Protein AF-W1YCL2-F1 (afdb_monomer)

Nearest PDB structures (foldseek):
  6amh-assembly2_D  TM=1.002E+00  e=2.364E-08  Pyrococcus furiosus DSM 3638
  5t6m-assembly2_D  TM=9.490E-01  e=9.859E-09  Pyrococcus furiosus
  7rnp-assembly2_C  TM=9.465E-01  e=1.055E-08  Pyrococcus furiosus DSM 3638
  6ami-assembly1_B  TM=1.000E+00  e=3.786E-08  Pyrococcus furiosus DSM 3638
  6am7-assembly2_D  TM=9.573E-01  e=1.932E-08  Pyrococcus furiosus DSM 3638

Solvent-accessible surface area (backbone atoms only — not comparable to full-atom values): 5030 Å² total; per-residue (Å²): 80,60,92,76,76,42,88,42,79,44,59,36,9,37,62,51,46,66,77,37,44,71,58,52,53,52,40,44,74,56,64,31,46,77,44,68,28,75,53,89,86,17,35,67,70,44,13,53,52,52,47,51,53,52,35,71,76,38,58,91,85,46,84,84,83,70,96,48,69,57,79,59,90,65,44,33,58,55,44,50,62,76,66,63,127

Radius of gyration: 13.5 Å; Cα contacts (8 Å, |Δi|>4): 91; chains: 1; bounding box: 32×29×33 Å

pLDDT: mean 91.52, std 5.69, range [70.38, 97.69]

Secondary structure (DSSP, 8-state):
-GGGT---EEEEEHHHHHHTHHHHHHHHHTTPEEEEE-STTSSHHHHHHHHHHHHHHSTTT------SS-SSTTHHHHHHHHT--

Structure (mmCIF, N/CA/C/O backbone):
data_AF-W1YCL2-F1
#
_entry.id   AF-W1YCL2-F1
#
loop_
_atom_site.group_PDB
_atom_site.id
_atom_site.type_symbol
_atom_site.label_atom_id
_atom_site.label_alt_id
_atom_site.label_comp_id
_atom_site.label_asym_id
_atom_site.label_entity_id
_atom_site.label_seq_id
_atom_site.pdbx_PDB_ins_code
_atom_site.Cartn_x
_atom_site.Cartn_y
_atom_site.Cartn_z
_atom_site.occupancy
_atom_site.B_iso_or_equiv
_atom_site.auth_seq_id
_atom_site.auth_comp_id
_atom_site.auth_asym_id
_atom_site.auth_atom_id
_atom_site.pdbx_PDB_model_num
ATOM 1 N N . ALA A 1 1 ? -0.927 -2.266 -11.202 1.00 85.25 1 ALA A N 1
ATOM 2 C CA . ALA A 1 1 ? -1.228 -3.709 -11.141 1.00 85.25 1 ALA A CA 1
ATOM 3 C C . ALA A 1 1 ? -2.026 -4.179 -12.355 1.00 85.25 1 ALA A C 1
ATOM 5 O O . ALA A 1 1 ? -1.472 -4.944 -13.130 1.00 85.25 1 ALA A O 1
ATOM 6 N N . ALA A 1 2 ? -3.232 -3.645 -12.602 1.00 92.38 2 ALA A N 1
ATOM 7 C CA . ALA A 1 2 ? -4.071 -4.012 -13.756 1.00 92.38 2 ALA A CA 1
ATOM 8 C C . ALA A 1 2 ? -3.332 -4.006 -15.110 1.00 92.38 2 ALA A C 1
ATOM 10 O O . ALA A 1 2 ? -3.395 -4.978 -15.852 1.00 92.38 2 ALA A O 1
ATOM 11 N N . LEU A 1 3 ? -2.552 -2.954 -15.393 1.00 94.19 3 LEU A N 1
ATOM 12 C CA . LEU A 1 3 ? -1.752 -2.855 -16.623 1.00 94.19 3 LEU A CA 1
ATOM 13 C C . LEU A 1 3 ? -0.735 -4.000 -16.787 1.00 94.19 3 LEU A C 1
ATOM 15 O O . LEU A 1 3 ? -0.450 -4.409 -17.905 1.00 94.19 3 LEU A O 1
ATOM 19 N N . MET A 1 4 ? -0.182 -4.500 -15.682 1.00 93.44 4 MET A N 1
ATOM 20 C CA . MET A 1 4 ? 0.830 -5.562 -15.676 1.00 93.44 4 MET A CA 1
ATOM 21 C C . MET A 1 4 ? 0.225 -6.947 -15.394 1.00 93.44 4 MET A C 1
ATOM 23 O O . MET A 1 4 ? 0.974 -7.901 -15.222 1.00 93.44 4 MET A O 1
ATOM 27 N N . GLY A 1 5 ? -1.108 -7.065 -15.312 1.0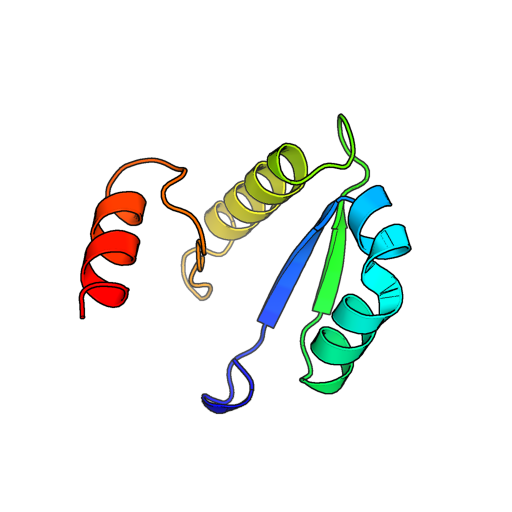0 93.50 5 GLY A N 1
ATOM 28 C CA . GLY A 1 5 ? -1.794 -8.328 -15.012 1.00 93.50 5 GLY A CA 1
ATOM 29 C C . GLY A 1 5 ? -1.496 -8.901 -13.622 1.00 93.50 5 GLY A C 1
ATOM 30 O O . GLY A 1 5 ? -1.584 -10.109 -13.436 1.00 93.50 5 GLY A O 1
ATOM 31 N N . MET A 1 6 ? -1.107 -8.058 -12.661 1.00 94.81 6 MET A N 1
ATOM 32 C CA . MET A 1 6 ? -0.764 -8.481 -11.297 1.00 94.81 6 MET A CA 1
ATOM 33 C C . MET A 1 6 ? -1.958 -8.349 -10.350 1.00 94.81 6 MET A C 1
ATOM 35 O O . MET A 1 6 ? -2.752 -7.412 -10.488 1.00 94.81 6 MET A O 1
ATOM 39 N N . GLU A 1 7 ? -2.030 -9.223 -9.344 1.00 95.19 7 GLU A N 1
ATOM 40 C CA . GLU A 1 7 ? -2.923 -9.030 -8.198 1.00 95.19 7 GLU A CA 1
ATOM 41 C C . GLU A 1 7 ? -2.526 -7.776 -7.403 1.00 95.19 7 GLU A C 1
ATOM 43 O O . GLU A 1 7 ? -1.362 -7.365 -7.382 1.00 95.19 7 GLU A O 1
ATOM 48 N N . CYS A 1 8 ? -3.511 -7.125 -6.781 1.00 96.88 8 CYS A N 1
ATOM 49 C CA . CYS A 1 8 ? -3.299 -5.894 -6.030 1.00 96.88 8 CYS A CA 1
ATOM 50 C C . CYS A 1 8 ? -4.146 -5.882 -4.767 1.00 96.88 8 CYS A C 1
ATOM 52 O O . CYS A 1 8 ? -5.372 -5.958 -4.835 1.00 96.88 8 CYS A O 1
ATOM 54 N N . GLU A 1 9 ? -3.476 -5.735 -3.631 1.00 96.81 9 GLU A N 1
ATOM 55 C CA . GLU A 1 9 ? -4.095 -5.527 -2.328 1.00 96.81 9 GLU A CA 1
ATOM 56 C C . GLU A 1 9 ? -3.659 -4.156 -1.799 1.00 96.81 9 GLU A C 1
ATOM 58 O O . GLU A 1 9 ? -2.474 -3.816 -1.828 1.00 96.81 9 GLU A O 1
ATOM 63 N N . VAL A 1 10 ? -4.622 -3.345 -1.365 1.00 96.38 10 VAL A N 1
ATOM 64 C CA . VAL A 1 10 ? -4.410 -1.979 -0.876 1.00 96.38 10 VAL A CA 1
ATOM 65 C C . VAL A 1 10 ? -4.898 -1.886 0.557 1.00 96.38 10 VAL A C 1
ATOM 67 O O . VAL A 1 10 ? -6.074 -2.105 0.824 1.00 96.38 10 VAL A O 1
ATOM 70 N N . TYR A 1 11 ? -4.015 -1.504 1.472 1.00 95.00 11 TYR A N 1
ATOM 71 C CA . TYR A 1 11 ? -4.365 -1.232 2.863 1.00 95.00 11 TYR A CA 1
ATOM 72 C C . TYR A 1 11 ? -4.607 0.262 3.038 1.00 95.00 11 TYR A C 1
ATOM 74 O O . TYR A 1 11 ? -3.775 1.082 2.648 1.00 95.00 11 TYR A O 1
ATOM 82 N N . MET A 1 12 ? -5.744 0.619 3.624 1.00 95.12 12 MET A N 1
ATOM 83 C CA . MET A 1 12 ? -6.153 2.011 3.801 1.00 95.12 12 MET A CA 1
ATOM 84 C C . MET A 1 12 ? -6.863 2.165 5.142 1.00 95.12 12 MET A C 1
ATOM 86 O O . MET A 1 12 ? -7.604 1.276 5.547 1.00 95.12 12 MET A O 1
ATOM 90 N N . GLY A 1 13 ? -6.618 3.262 5.862 1.00 94.94 13 GLY A N 1
ATOM 91 C CA . GLY A 1 13 ? -7.291 3.521 7.135 1.00 94.94 13 GLY A CA 1
ATOM 92 C C . GLY A 1 13 ? -8.809 3.563 6.952 1.00 94.94 13 GLY A C 1
ATOM 93 O O . GLY A 1 13 ? -9.286 4.117 5.963 1.00 94.94 13 GLY A O 1
ATOM 94 N N . ALA A 1 14 ? -9.576 2.971 7.869 1.00 94.38 14 ALA A N 1
ATOM 95 C CA . ALA A 1 14 ? -11.032 2.881 7.726 1.00 94.38 14 ALA A CA 1
ATOM 96 C C . ALA A 1 14 ? -11.702 4.262 7.571 1.00 94.38 14 ALA A C 1
ATOM 98 O O . ALA A 1 14 ? -12.576 4.430 6.723 1.00 94.38 14 ALA A O 1
ATOM 99 N N . GLU A 1 15 ? -11.232 5.269 8.312 1.00 91.94 15 GLU A N 1
ATOM 100 C CA . GLU A 1 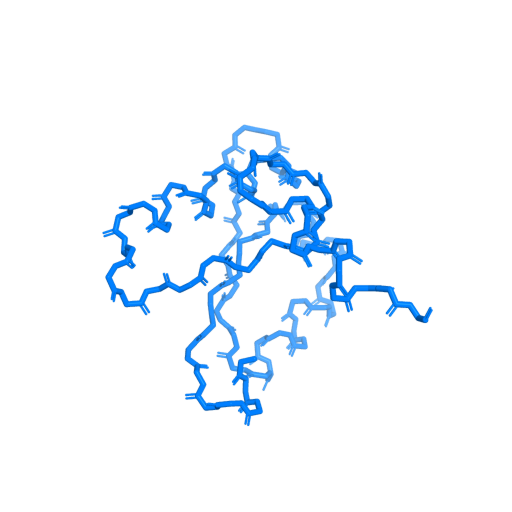15 ? -11.729 6.646 8.200 1.00 91.94 15 GLU A CA 1
ATOM 101 C C . GLU A 1 15 ? -11.399 7.263 6.828 1.00 91.94 15 GLU A C 1
ATOM 103 O O . GLU A 1 15 ? -12.215 7.975 6.236 1.00 91.94 15 GLU A O 1
ATOM 108 N N . ASP A 1 16 ? -10.221 6.953 6.278 1.00 92.75 16 ASP A N 1
ATOM 109 C CA . ASP A 1 16 ? -9.824 7.401 4.944 1.00 92.75 16 ASP A CA 1
ATOM 110 C C . ASP A 1 16 ? -10.654 6.705 3.853 1.00 92.75 16 ASP A C 1
ATOM 112 O O . ASP A 1 16 ? -11.045 7.361 2.886 1.00 92.75 16 ASP A O 1
ATOM 116 N N . CYS A 1 17 ? -10.979 5.414 4.008 1.00 94.56 17 CYS A N 1
ATOM 117 C CA . CYS A 1 17 ? -11.865 4.688 3.091 1.00 94.56 17 CYS A CA 1
ATOM 118 C C . CYS A 1 17 ? -13.242 5.354 2.990 1.00 94.56 17 CYS A C 1
ATOM 120 O O . CYS A 1 17 ? -13.754 5.542 1.886 1.00 94.56 17 CYS A O 1
ATOM 122 N N . GLU A 1 18 ? -13.823 5.751 4.126 1.00 93.69 18 GLU A N 1
ATOM 123 C CA . GLU A 1 18 ? -15.111 6.452 4.162 1.00 93.69 18 GLU A CA 1
ATOM 124 C C . GLU A 1 18 ? -15.018 7.832 3.498 1.00 93.69 18 GLU A C 1
ATOM 126 O O . GLU A 1 18 ? -15.838 8.180 2.644 1.00 93.69 18 GLU A O 1
ATOM 131 N N . ARG A 1 19 ? -13.980 8.609 3.829 1.00 95.38 19 ARG A N 1
ATOM 132 C CA . ARG A 1 19 ? -13.759 9.955 3.268 1.00 95.38 19 ARG A CA 1
ATOM 133 C C . ARG A 1 19 ? -13.455 9.942 1.772 1.00 95.38 19 ARG A C 1
ATOM 135 O O . ARG A 1 19 ? -13.750 10.914 1.080 1.00 95.38 19 ARG A O 1
ATOM 142 N N . GLN A 1 20 ? -12.846 8.869 1.272 1.00 95.69 20 GLN A N 1
ATOM 143 C CA . GLN A 1 20 ? -12.359 8.735 -0.102 1.00 95.69 20 GLN A CA 1
ATOM 144 C C . GLN A 1 20 ? -13.066 7.600 -0.858 1.00 95.69 20 GLN A C 1
ATOM 146 O O . GLN A 1 20 ? -12.460 6.955 -1.716 1.00 95.69 20 GLN A O 1
ATOM 151 N N . ALA A 1 21 ? -14.363 7.392 -0.605 1.00 95.69 21 ALA A N 1
ATOM 152 C CA . ALA A 1 21 ? -15.152 6.307 -1.197 1.00 95.69 21 ALA A CA 1
ATOM 153 C C . ALA A 1 21 ? -15.059 6.228 -2.736 1.00 95.69 21 ALA A C 1
ATOM 155 O O . ALA A 1 21 ? -14.995 5.139 -3.302 1.00 95.69 21 ALA A O 1
ATOM 156 N N . LEU A 1 22 ? -14.975 7.367 -3.438 1.00 97.50 22 LEU A N 1
ATOM 157 C CA . LEU A 1 22 ? -14.801 7.377 -4.898 1.00 97.50 22 LEU A CA 1
ATOM 158 C C . LEU A 1 22 ? -13.452 6.782 -5.334 1.00 97.50 22 LEU A C 1
ATOM 160 O O . LEU A 1 22 ? -13.368 6.136 -6.378 1.00 97.50 22 LEU A O 1
ATOM 164 N N . ASN A 1 23 ? -12.391 7.003 -4.559 1.00 96.81 23 ASN A N 1
ATOM 165 C CA . ASN A 1 23 ? -11.084 6.424 -4.852 1.00 96.81 23 ASN A CA 1
ATOM 166 C C . ASN A 1 23 ? -11.059 4.932 -4.514 1.00 96.81 23 ASN A C 1
ATOM 168 O O . ASN A 1 23 ? -10.508 4.170 -5.302 1.00 96.81 23 ASN A O 1
ATOM 172 N N . VAL A 1 24 ? -11.717 4.509 -3.429 1.00 97.12 24 VAL A N 1
ATOM 173 C CA . VAL A 1 24 ? -11.940 3.082 -3.130 1.00 97.12 24 VAL A CA 1
ATOM 174 C C . VAL A 1 24 ? -12.644 2.398 -4.299 1.00 97.12 24 VAL A C 1
ATOM 176 O O . VAL A 1 24 ? -12.109 1.446 -4.862 1.00 97.12 24 VAL A O 1
ATOM 179 N N . TYR A 1 25 ? -13.751 2.971 -4.772 1.00 97.50 25 TYR A N 1
ATOM 180 C CA . TYR A 1 25 ? -14.486 2.446 -5.919 1.00 97.50 25 TYR A CA 1
ATOM 181 C C . TYR A 1 25 ? -13.628 2.351 -7.192 1.00 97.50 25 TYR A C 1
ATOM 183 O O . TYR A 1 25 ? -13.688 1.364 -7.919 1.00 97.50 25 TYR A O 1
ATOM 191 N N . ARG A 1 26 ? -12.781 3.352 -7.474 1.00 97.69 26 ARG A N 1
ATOM 192 C CA . ARG A 1 26 ? -11.841 3.301 -8.612 1.00 97.69 26 ARG A CA 1
ATOM 193 C C . ARG A 1 26 ? -10.822 2.172 -8.475 1.00 97.69 26 ARG A C 1
ATOM 195 O O . ARG A 1 26 ? -10.502 1.536 -9.475 1.00 97.69 26 ARG A O 1
ATOM 202 N N . MET A 1 27 ? -10.301 1.945 -7.271 1.00 97.69 27 MET A N 1
ATOM 203 C CA . MET A 1 27 ? -9.355 0.860 -7.002 1.00 97.69 27 MET A CA 1
ATOM 204 C C . MET A 1 27 ? -10.012 -0.504 -7.236 1.00 97.69 27 MET A C 1
ATOM 206 O O . MET A 1 27 ? -9.447 -1.334 -7.947 1.00 97.69 27 MET A O 1
ATOM 210 N N . GLU A 1 28 ? -11.233 -0.695 -6.740 1.00 96.31 28 GLU A N 1
ATOM 211 C CA . GLU A 1 28 ? -12.014 -1.920 -6.947 1.00 96.31 28 GLU A CA 1
ATOM 212 C C . GLU A 1 28 ? -12.376 -2.142 -8.421 1.00 96.31 28 GLU A C 1
ATOM 214 O O . GLU A 1 28 ? -12.258 -3.256 -8.925 1.00 96.31 28 GLU A O 1
ATOM 219 N N . LEU A 1 29 ? -12.736 -1.080 -9.152 1.00 96.81 29 LEU A N 1
ATOM 220 C CA . LEU A 1 29 ? -13.014 -1.145 -10.593 1.00 96.81 29 LEU A CA 1
ATOM 221 C C . LEU A 1 29 ? -11.776 -1.584 -11.391 1.00 96.81 29 LEU A C 1
ATOM 223 O O . LEU A 1 29 ? -11.894 -2.310 -12.376 1.00 96.81 29 LEU A O 1
ATOM 227 N N . LEU A 1 30 ? -10.581 -1.197 -10.940 1.00 97.00 30 LEU A N 1
ATOM 228 C CA . LEU A 1 30 ? -9.303 -1.658 -11.491 1.00 97.00 30 LEU A CA 1
ATOM 229 C C . LEU A 1 30 ? -8.902 -3.067 -11.011 1.00 97.00 30 LEU A C 1
ATOM 231 O O . LEU A 1 30 ? -7.828 -3.545 -11.378 1.00 97.00 30 LEU A O 1
ATOM 235 N N . GLY A 1 31 ? -9.741 -3.734 -10.214 1.00 95.62 31 GLY A N 1
ATOM 236 C CA . GLY A 1 31 ? -9.533 -5.097 -9.725 1.00 95.62 31 GLY A CA 1
ATOM 237 C C . GLY A 1 31 ? -8.671 -5.205 -8.466 1.00 95.62 31 GLY A C 1
ATOM 238 O O . GLY A 1 31 ? -8.252 -6.308 -8.121 1.00 95.62 31 GLY A O 1
ATOM 239 N N . ALA A 1 32 ? -8.379 -4.095 -7.781 1.00 97.50 32 ALA A N 1
ATOM 240 C CA . ALA A 1 32 ? -7.665 -4.134 -6.509 1.00 97.50 32 ALA A CA 1
ATOM 241 C C . ALA A 1 32 ? -8.608 -4.487 -5.348 1.00 97.50 32 ALA A C 1
ATOM 243 O O . ALA A 1 32 ? -9.749 -4.029 -5.301 1.00 97.50 32 ALA A O 1
ATOM 244 N N . LYS A 1 33 ? -8.115 -5.261 -4.378 1.00 97.12 33 LYS A N 1
ATOM 245 C CA . LYS A 1 33 ? -8.807 -5.524 -3.109 1.00 97.12 33 LYS A CA 1
ATOM 246 C C . LYS A 1 33 ? -8.419 -4.448 -2.101 1.00 97.12 33 LYS A C 1
ATOM 248 O O . LYS A 1 33 ? -7.234 -4.278 -1.820 1.00 97.12 33 LYS A O 1
ATOM 253 N N . VAL A 1 34 ? -9.395 -3.719 -1.566 1.00 97.06 34 VAL A N 1
ATOM 254 C CA . VAL A 1 34 ? -9.152 -2.679 -0.557 1.00 97.06 34 VAL A CA 1
ATOM 255 C C . VAL A 1 34 ? -9.448 -3.236 0.835 1.00 97.06 34 VAL A C 1
ATOM 257 O O . VAL A 1 34 ? -10.544 -3.721 1.105 1.00 97.06 34 VAL A O 1
ATOM 260 N N . HIS A 1 35 ? -8.460 -3.165 1.722 1.00 96.38 35 HIS A N 1
ATOM 261 C CA . HIS A 1 35 ? -8.499 -3.666 3.090 1.00 96.38 35 HIS A CA 1
ATOM 262 C C . HIS A 1 35 ? -8.570 -2.479 4.065 1.00 96.38 35 HIS A C 1
ATOM 264 O O . HIS A 1 35 ? -7.549 -1.821 4.300 1.00 96.38 35 HIS A O 1
ATOM 270 N N . PRO A 1 36 ? -9.756 -2.171 4.626 1.00 95.69 36 PRO A N 1
ATOM 271 C CA . PRO A 1 36 ? -9.899 -1.106 5.609 1.00 95.69 36 PRO A CA 1
ATOM 272 C C . PRO A 1 36 ? -9.236 -1.502 6.934 1.00 95.69 36 PRO A C 1
ATOM 274 O O . PRO A 1 36 ? -9.599 -2.499 7.559 1.00 95.69 36 PRO A O 1
ATOM 277 N N . VAL A 1 37 ? -8.270 -0.703 7.376 1.00 95.00 37 VAL A N 1
ATOM 278 C CA . VAL A 1 37 ? -7.538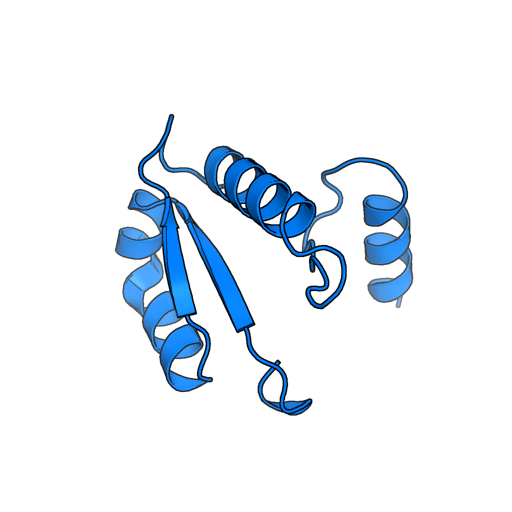 -0.893 8.628 1.00 95.00 37 VAL A CA 1
ATOM 279 C C . VAL A 1 37 ? -8.254 -0.150 9.747 1.00 95.00 37 VAL A C 1
ATOM 281 O O . VAL A 1 37 ? -8.346 1.077 9.737 1.00 95.00 37 VAL A O 1
ATOM 284 N N . THR A 1 38 ? -8.764 -0.920 10.706 1.00 92.12 38 THR A N 1
ATOM 285 C CA . THR A 1 38 ? -9.512 -0.440 11.880 1.00 92.12 38 THR A CA 1
ATOM 286 C C . THR A 1 38 ? -8.672 -0.426 13.159 1.00 92.12 38 THR A C 1
ATOM 288 O O . THR A 1 38 ? -9.162 -0.071 14.230 1.00 92.12 38 THR A O 1
ATOM 291 N N . THR A 1 39 ? -7.408 -0.850 13.078 1.00 85.69 39 THR A N 1
ATOM 292 C CA . THR A 1 39 ? -6.487 -0.868 14.215 1.00 85.69 39 THR A CA 1
ATOM 293 C C . THR A 1 39 ? -5.947 0.533 14.505 1.00 85.69 39 THR A C 1
ATOM 295 O O . THR A 1 39 ? -5.816 1.379 13.619 1.00 85.69 39 THR A O 1
ATOM 298 N N . GLY A 1 40 ? -5.624 0.787 15.776 1.00 84.44 40 GLY A N 1
ATOM 299 C CA . GLY A 1 40 ? -5.001 2.042 16.195 1.00 84.44 40 GLY A CA 1
ATOM 300 C C . GLY A 1 40 ? -5.885 3.264 15.937 1.00 84.44 40 GLY A C 1
ATOM 301 O O . GLY A 1 40 ? -7.030 3.317 16.377 1.00 84.44 40 GLY A O 1
ATOM 302 N N . THR A 1 41 ? -5.324 4.260 15.249 1.00 84.62 41 THR A N 1
ATOM 303 C CA . THR A 1 41 ? -6.017 5.506 14.880 1.00 84.62 41 THR A CA 1
ATOM 304 C C . THR A 1 41 ? -6.811 5.397 13.582 1.00 84.62 41 THR A C 1
ATOM 306 O O . THR A 1 41 ? -7.488 6.352 13.226 1.00 84.62 41 THR A O 1
ATOM 309 N N . SER A 1 42 ? -6.757 4.256 12.884 1.00 86.19 42 SER A N 1
ATOM 310 C CA . S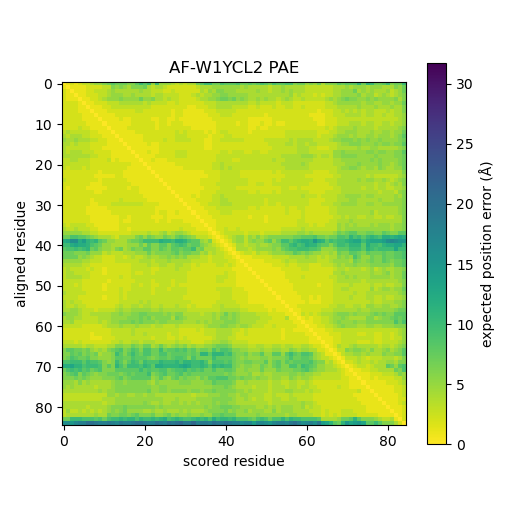ER A 1 42 ? -7.397 4.057 11.575 1.00 86.19 42 SER A CA 1
ATOM 311 C C . SER A 1 42 ? -6.945 5.068 10.510 1.00 86.19 42 SER A C 1
ATOM 313 O O . SER A 1 42 ? -7.731 5.457 9.648 1.00 86.19 42 SER A O 1
ATOM 315 N N . THR A 1 43 ? -5.671 5.480 10.555 1.00 84.25 43 THR A N 1
ATOM 316 C CA . THR A 1 43 ? -5.073 6.445 9.611 1.00 84.25 43 THR A CA 1
ATOM 317 C C . THR A 1 43 ? -3.961 5.815 8.765 1.00 84.25 43 THR A C 1
ATOM 319 O O . THR A 1 43 ? -3.599 4.648 8.936 1.00 84.25 43 THR A O 1
ATOM 322 N N . LEU A 1 44 ? -3.360 6.606 7.865 1.00 85.50 44 LEU A N 1
ATOM 323 C CA . LEU A 1 44 ? -2.248 6.200 6.995 1.00 85.50 44 LEU A CA 1
ATOM 324 C C . LEU A 1 44 ? -1.121 5.438 7.716 1.00 85.50 44 LEU A C 1
ATOM 326 O O . LEU A 1 44 ? -0.587 4.478 7.167 1.00 85.50 44 LEU A O 1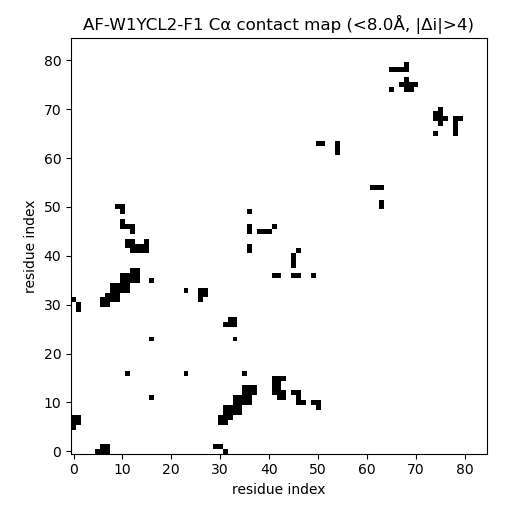
ATOM 330 N N . LYS A 1 45 ? -0.741 5.844 8.934 1.00 85.44 45 LYS A N 1
ATOM 331 C CA . LYS A 1 45 ? 0.348 5.180 9.668 1.00 85.44 45 LYS A CA 1
ATOM 332 C C . LYS A 1 45 ? -0.002 3.725 9.994 1.00 85.44 45 LYS A C 1
ATOM 334 O O . LYS A 1 45 ? 0.845 2.852 9.823 1.00 85.44 45 LYS A O 1
ATOM 339 N N . ASP A 1 46 ? -1.234 3.480 10.433 1.00 88.94 46 ASP A N 1
ATOM 340 C CA . ASP A 1 46 ? -1.712 2.140 10.781 1.00 88.94 46 ASP A CA 1
ATOM 341 C C . ASP A 1 46 ? -1.811 1.267 9.520 1.00 88.94 46 ASP A C 1
ATOM 343 O O . ASP A 1 46 ? -1.367 0.119 9.520 1.00 88.94 46 ASP A O 1
ATOM 347 N N . ALA A 1 47 ? -2.274 1.850 8.407 1.00 91.25 47 ALA A N 1
ATOM 348 C CA . ALA A 1 47 ? -2.313 1.183 7.107 1.00 91.25 47 ALA A CA 1
ATOM 349 C C . ALA A 1 47 ? -0.923 0.753 6.611 1.00 91.25 47 ALA A C 1
ATOM 351 O O . ALA A 1 47 ? -0.754 -0.373 6.147 1.00 91.25 47 ALA A O 1
ATOM 352 N N . VAL A 1 48 ? 0.090 1.614 6.759 1.00 89.50 48 VAL A N 1
ATOM 353 C CA . VAL A 1 48 ? 1.485 1.289 6.414 1.00 89.50 48 VAL A CA 1
ATOM 354 C C . VAL A 1 48 ? 2.022 0.153 7.287 1.00 89.50 48 VAL A C 1
ATOM 356 O O . VAL A 1 48 ? 2.721 -0.726 6.784 1.00 89.50 48 VAL A O 1
ATOM 359 N N . SER A 1 49 ? 1.707 0.146 8.586 1.00 89.56 49 SER A N 1
ATOM 360 C CA . SER A 1 49 ? 2.134 -0.922 9.496 1.00 89.56 49 SER A CA 1
ATOM 361 C C . SER A 1 49 ? 1.492 -2.272 9.167 1.00 89.56 49 SER A C 1
ATOM 363 O O . SER A 1 49 ? 2.207 -3.274 9.133 1.00 89.56 49 SER A O 1
ATOM 365 N N . GLU A 1 50 ? 0.188 -2.313 8.880 1.00 92.06 50 GLU A N 1
ATOM 366 C CA . GLU A 1 50 ? -0.490 -3.551 8.466 1.00 92.06 50 GLU A CA 1
ATOM 367 C C . GLU A 1 50 ? -0.001 -4.045 7.097 1.00 92.06 50 GLU A C 1
ATOM 369 O O . GLU A 1 50 ? 0.303 -5.227 6.954 1.00 92.06 50 GLU A O 1
ATOM 374 N N . ALA A 1 51 ? 0.193 -3.153 6.120 1.00 92.94 51 ALA A N 1
ATOM 375 C CA . ALA A 1 51 ? 0.734 -3.535 4.814 1.00 92.94 51 ALA A CA 1
ATOM 376 C C . ALA A 1 51 ? 2.149 -4.125 4.920 1.00 92.94 51 ALA A C 1
ATOM 378 O O . ALA A 1 51 ? 2.463 -5.127 4.277 1.00 92.94 51 ALA A O 1
ATOM 379 N N . LEU A 1 52 ? 3.005 -3.531 5.761 1.00 91.12 52 LEU A N 1
ATOM 380 C CA . LEU A 1 52 ? 4.351 -4.043 6.004 1.00 91.12 52 LEU A CA 1
ATOM 381 C C . LEU A 1 52 ? 4.308 -5.426 6.666 1.00 91.12 52 LEU A C 1
ATOM 383 O O . LEU A 1 52 ? 5.058 -6.318 6.272 1.00 91.12 52 LEU A O 1
ATOM 387 N N . ARG A 1 53 ? 3.423 -5.611 7.651 1.00 92.25 53 ARG A N 1
ATOM 388 C CA . ARG A 1 53 ? 3.225 -6.893 8.332 1.00 92.25 53 ARG A CA 1
ATOM 389 C C . ARG A 1 53 ? 2.756 -7.972 7.360 1.00 92.25 53 ARG A C 1
ATOM 391 O O . ARG A 1 53 ? 3.317 -9.067 7.362 1.00 92.25 53 ARG A O 1
ATOM 398 N N . GLU A 1 54 ? 1.786 -7.665 6.505 1.00 94.00 54 GLU A N 1
ATOM 399 C CA . GLU A 1 54 ? 1.327 -8.611 5.491 1.00 94.00 54 GLU A CA 1
ATOM 400 C C . GLU A 1 54 ? 2.450 -8.974 4.522 1.00 94.00 54 GLU A C 1
ATOM 402 O O . GLU A 1 54 ? 2.692 -10.151 4.249 1.00 94.00 54 GLU A O 1
ATOM 407 N N . TRP A 1 55 ? 3.186 -7.970 4.045 1.00 94.25 55 TRP A N 1
ATOM 408 C CA . TRP A 1 55 ? 4.297 -8.203 3.139 1.00 94.25 55 TRP A CA 1
ATOM 409 C C . TRP A 1 55 ? 5.344 -9.132 3.751 1.00 94.25 55 TRP A C 1
ATOM 411 O O . TRP A 1 55 ? 5.773 -10.067 3.083 1.00 94.25 55 TRP A O 1
ATOM 421 N N . THR A 1 56 ? 5.702 -8.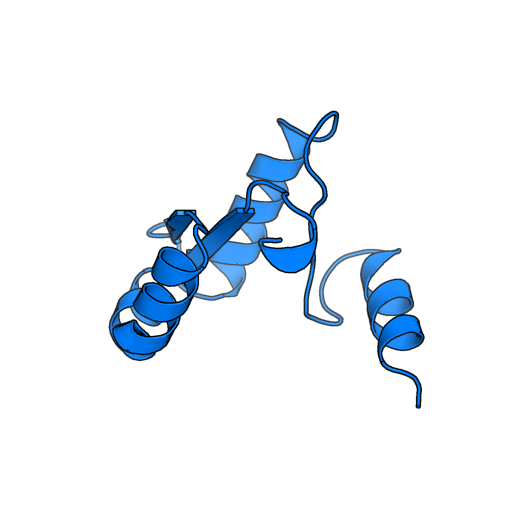958 5.029 1.00 93.44 56 THR A N 1
ATOM 422 C CA . THR A 1 56 ? 6.662 -9.859 5.691 1.00 93.44 56 THR A CA 1
ATOM 423 C C . THR A 1 56 ? 6.203 -11.319 5.740 1.00 93.44 56 THR A C 1
ATOM 425 O O . THR A 1 56 ? 7.048 -12.210 5.733 1.00 93.44 56 THR A O 1
ATOM 428 N N . ASN A 1 57 ? 4.892 -11.582 5.723 1.00 95.06 5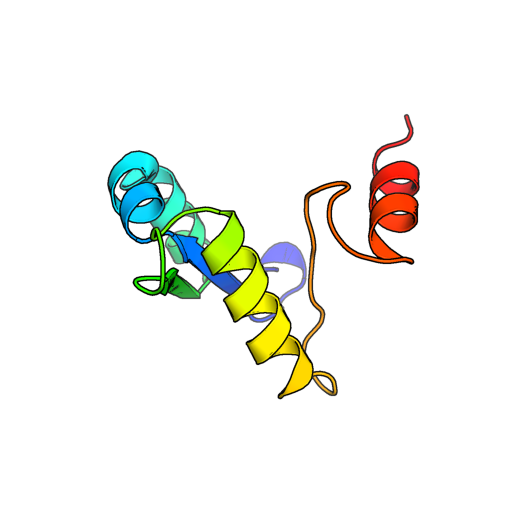7 ASN A N 1
ATOM 429 C CA . ASN A 1 57 ? 4.346 -12.942 5.686 1.00 95.06 57 ASN A CA 1
ATOM 430 C C . ASN A 1 57 ? 4.324 -13.544 4.271 1.00 95.06 57 ASN A C 1
ATOM 432 O O . ASN A 1 57 ? 4.369 -14.765 4.134 1.00 95.06 57 ASN A O 1
ATOM 436 N N . ARG A 1 58 ? 4.263 -12.707 3.228 1.00 93.75 58 ARG A N 1
ATOM 437 C CA . ARG A 1 58 ? 4.138 -13.108 1.814 1.00 93.75 58 ARG A CA 1
ATOM 438 C C . ARG A 1 58 ? 5.269 -12.565 0.930 1.00 93.75 58 ARG A C 1
ATOM 440 O O . ARG A 1 58 ? 5.105 -12.295 -0.253 1.00 93.75 58 ARG A O 1
ATOM 447 N N . MET A 1 59 ? 6.465 -12.396 1.489 1.00 93.38 59 MET A N 1
ATOM 448 C CA . MET A 1 59 ? 7.599 -11.783 0.777 1.00 93.38 59 MET A CA 1
ATOM 449 C C . MET A 1 59 ? 8.026 -12.541 -0.493 1.00 93.38 59 MET A C 1
ATOM 451 O O . MET A 1 59 ? 8.662 -11.952 -1.363 1.00 93.38 59 MET A O 1
ATOM 455 N N . SER 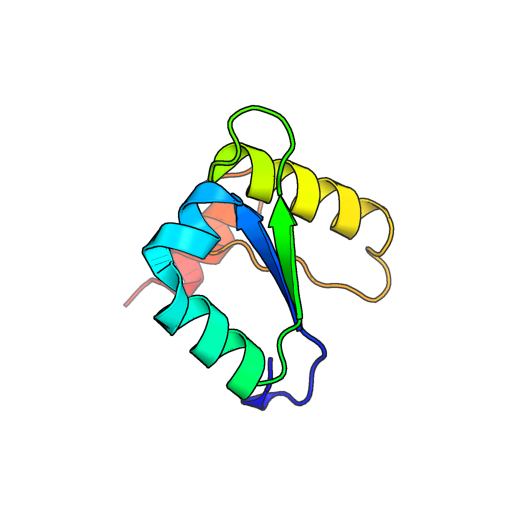A 1 60 ? 7.717 -13.838 -0.599 1.00 94.38 60 SER A N 1
ATOM 456 C CA . SER A 1 60 ? 8.121 -14.687 -1.726 1.00 94.38 60 SER A CA 1
ATOM 457 C C . SER A 1 60 ? 7.353 -14.426 -3.022 1.00 94.38 60 SER A C 1
ATOM 459 O O . SER A 1 60 ? 7.884 -14.705 -4.093 1.00 94.38 60 SER A O 1
ATOM 461 N N . ASP A 1 61 ? 6.119 -13.931 -2.935 1.00 94.38 61 ASP A N 1
ATOM 462 C CA . ASP A 1 61 ? 5.226 -13.709 -4.082 1.00 94.38 61 ASP A CA 1
ATOM 463 C C . ASP A 1 61 ? 4.674 -12.276 -4.156 1.00 94.38 61 ASP A C 1
ATOM 465 O O . ASP A 1 61 ? 4.103 -11.883 -5.173 1.00 94.38 61 ASP A O 1
ATOM 469 N N . THR A 1 62 ? 4.887 -11.473 -3.113 1.00 95.38 62 THR A N 1
ATOM 470 C CA . THR A 1 62 ? 4.307 -10.140 -2.983 1.00 95.38 62 THR A CA 1
ATOM 471 C C . THR A 1 62 ? 5.392 -9.067 -2.974 1.00 95.38 62 THR A C 1
ATOM 473 O O . THR A 1 62 ? 6.332 -9.095 -2.174 1.00 95.38 62 THR A O 1
ATOM 476 N N . HIS A 1 63 ? 5.237 -8.058 -3.834 1.00 93.19 63 HIS A N 1
ATOM 477 C CA . HIS A 1 63 ? 6.067 -6.857 -3.806 1.00 93.19 63 HIS A CA 1
ATOM 478 C C . HIS A 1 63 ? 5.345 -5.712 -3.090 1.00 93.19 63 HIS A C 1
ATOM 480 O O . HIS A 1 63 ? 4.246 -5.320 -3.483 1.00 93.19 63 HIS A O 1
ATOM 486 N N . TYR A 1 64 ? 5.980 -5.146 -2.063 1.00 93.12 64 TYR A N 1
ATOM 487 C CA . TYR A 1 64 ? 5.445 -3.996 -1.344 1.00 93.12 64 TYR A CA 1
ATOM 488 C C . TYR A 1 64 ? 5.792 -2.681 -2.045 1.00 93.12 64 TYR A C 1
ATOM 490 O O . TYR A 1 64 ? 6.948 -2.257 -2.067 1.00 93.12 64 TYR A O 1
ATOM 498 N N . VAL A 1 65 ? 4.771 -2.023 -2.601 1.00 92.12 65 VAL A N 1
ATOM 499 C CA . VAL A 1 65 ? 4.906 -0.727 -3.277 1.00 92.12 65 VAL A CA 1
ATOM 500 C C . VAL A 1 65 ? 4.629 0.398 -2.287 1.00 92.12 65 VAL A C 1
ATOM 502 O O . VAL A 1 65 ? 3.479 0.681 -1.952 1.00 92.12 65 VAL A O 1
ATOM 505 N N . LEU A 1 66 ? 5.688 1.075 -1.848 1.00 87.12 66 LEU A N 1
ATOM 506 C CA . LEU A 1 66 ? 5.579 2.246 -0.984 1.00 87.12 66 LEU A CA 1
ATOM 507 C C . LEU A 1 66 ? 5.597 3.533 -1.820 1.00 87.12 66 LEU A C 1
ATOM 509 O O . LEU A 1 66 ? 6.593 3.856 -2.458 1.00 87.12 66 LEU A O 1
ATOM 513 N N . GLY A 1 67 ? 4.492 4.281 -1.803 1.00 82.44 67 GLY A N 1
ATOM 514 C CA . GLY A 1 67 ? 4.324 5.511 -2.592 1.00 82.44 67 GLY A CA 1
ATOM 515 C C . GLY A 1 67 ? 4.859 6.793 -1.942 1.00 82.44 67 GLY A C 1
ATOM 516 O O . GLY A 1 67 ? 4.607 7.881 -2.448 1.00 82.44 67 GLY A O 1
ATOM 517 N N . SER A 1 68 ? 5.549 6.693 -0.805 1.00 78.06 68 SER A N 1
ATOM 518 C CA . SER A 1 68 ? 6.050 7.833 -0.029 1.00 78.06 68 SER A CA 1
ATOM 519 C C . SER A 1 68 ? 7.534 7.657 0.279 1.00 78.06 68 SER A C 1
ATOM 521 O O . SER A 1 68 ? 8.024 6.536 0.358 1.00 78.06 68 SER A O 1
ATOM 523 N N . VAL A 1 69 ? 8.238 8.761 0.542 1.00 79.75 69 VAL A N 1
ATOM 524 C CA . VAL A 1 69 ? 9.629 8.765 1.044 1.00 79.75 69 VAL A CA 1
ATOM 525 C C . VAL A 1 69 ? 9.745 8.328 2.512 1.00 79.75 69 VAL A C 1
ATOM 527 O O . VAL A 1 69 ? 10.798 8.463 3.132 1.00 79.75 69 VAL A O 1
ATOM 530 N N . MET A 1 70 ? 8.648 7.840 3.090 1.00 73.81 70 MET A N 1
ATOM 531 C CA . MET A 1 70 ? 8.624 7.180 4.389 1.00 73.81 70 MET A CA 1
ATOM 532 C C . MET A 1 70 ? 9.301 5.799 4.318 1.00 73.81 70 MET A C 1
ATOM 534 O O . MET A 1 70 ? 9.586 5.279 3.244 1.00 73.81 70 MET A O 1
ATOM 538 N N . GLY A 1 71 ? 9.544 5.187 5.477 1.00 75.12 71 GLY A N 1
ATOM 539 C CA . GLY A 1 71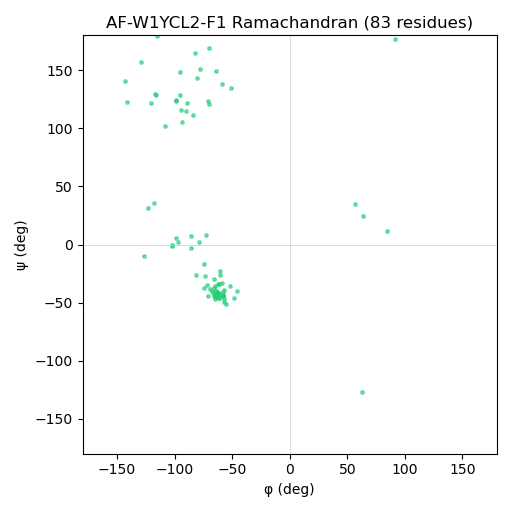 ? 10.109 3.837 5.572 1.00 75.12 71 GLY A CA 1
ATOM 540 C C . GLY A 1 71 ? 11.637 3.790 5.664 1.00 75.12 71 GLY A C 1
ATOM 541 O O . GLY A 1 71 ? 12.327 4.809 5.653 1.00 75.12 71 GLY A O 1
ATOM 542 N N . ALA A 1 72 ? 12.165 2.576 5.825 1.00 81.62 72 ALA A N 1
ATOM 543 C CA . ALA A 1 72 ? 13.599 2.327 5.926 1.00 81.62 72 ALA A CA 1
ATOM 544 C C . ALA A 1 72 ? 14.260 2.262 4.541 1.00 81.62 72 ALA A C 1
ATOM 546 O O . ALA A 1 72 ? 13.597 2.084 3.518 1.00 81.62 72 ALA A O 1
ATOM 547 N N . HIS A 1 73 ? 15.590 2.355 4.507 1.00 84.31 73 HIS A N 1
ATOM 548 C CA . HIS A 1 73 ? 16.350 1.993 3.312 1.00 84.31 73 HIS A CA 1
ATOM 549 C C . HIS A 1 73 ? 15.925 0.587 2.827 1.00 84.31 73 HIS A C 1
ATOM 551 O O . HIS A 1 73 ? 15.815 -0.309 3.668 1.00 84.31 73 HIS A O 1
ATOM 557 N N . PRO A 1 74 ? 15.685 0.369 1.518 1.00 90.50 74 PRO A N 1
ATOM 558 C CA . PRO A 1 74 ? 15.997 1.244 0.377 1.00 90.50 74 PRO A CA 1
ATOM 559 C C . PRO A 1 74 ? 14.851 2.134 -0.149 1.00 90.50 74 PRO A C 1
ATOM 561 O O . PRO A 1 74 ? 15.068 2.871 -1.112 1.00 90.50 74 PRO A O 1
ATOM 564 N N . PHE A 1 75 ? 13.658 2.119 0.455 1.00 88.56 75 PHE A N 1
ATOM 565 C CA . PHE A 1 75 ? 12.455 2.730 -0.137 1.00 88.56 75 PHE A CA 1
ATOM 566 C C . PHE A 1 75 ? 12.566 4.232 -0.461 1.00 88.56 75 PHE A C 1
ATOM 568 O O . PHE A 1 75 ? 12.216 4.600 -1.583 1.00 88.56 75 PHE A O 1
ATOM 575 N N . PRO A 1 76 ? 13.112 5.108 0.411 1.00 89.38 76 PRO A N 1
ATOM 576 C CA . PRO A 1 76 ? 13.220 6.531 0.083 1.00 89.38 76 PRO A CA 1
ATOM 577 C C . PRO A 1 76 ? 14.098 6.815 -1.145 1.00 89.38 76 PRO A C 1
ATOM 579 O O . PRO A 1 76 ? 13.805 7.736 -1.903 1.00 89.38 76 PRO A O 1
ATOM 582 N N . MET A 1 77 ? 15.154 6.018 -1.370 1.00 92.69 77 MET A N 1
ATOM 583 C CA . MET A 1 77 ? 16.005 6.154 -2.561 1.00 92.69 77 MET A CA 1
ATOM 584 C C . MET A 1 77 ? 15.276 5.696 -3.820 1.00 92.69 77 MET A C 1
ATOM 586 O O . MET A 1 77 ? 15.297 6.405 -4.818 1.00 92.69 77 MET A O 1
ATOM 590 N N . ILE A 1 78 ? 14.586 4.554 -3.748 1.00 92.19 78 ILE A N 1
ATOM 591 C CA . ILE A 1 78 ? 13.790 4.025 -4.861 1.00 92.19 78 ILE A CA 1
ATOM 592 C C . ILE A 1 78 ? 12.737 5.053 -5.298 1.00 92.19 78 ILE A C 1
ATOM 594 O O . ILE A 1 78 ? 12.614 5.348 -6.484 1.00 92.19 78 ILE A O 1
ATOM 598 N N . VAL A 1 79 ? 12.011 5.641 -4.341 1.00 91.50 79 VAL A N 1
ATOM 599 C CA . VAL A 1 79 ? 10.991 6.659 -4.629 1.00 91.50 79 VAL A CA 1
ATOM 600 C C . VAL A 1 79 ? 11.617 7.919 -5.226 1.00 91.50 79 VAL A C 1
ATOM 602 O O . VAL A 1 79 ? 11.093 8.429 -6.211 1.00 91.50 79 VAL A O 1
ATOM 605 N N . ARG A 1 80 ? 12.742 8.406 -4.679 1.00 90.50 80 ARG A N 1
ATOM 606 C CA . ARG A 1 80 ? 13.465 9.563 -5.234 1.00 90.50 80 ARG A CA 1
ATOM 607 C C . ARG A 1 80 ? 13.862 9.327 -6.691 1.00 90.50 80 ARG A C 1
ATOM 609 O O . ARG A 1 80 ? 13.612 10.190 -7.524 1.00 90.50 80 ARG A O 1
ATOM 616 N N . ASP A 1 81 ? 14.473 8.183 -6.979 1.00 92.69 81 ASP A N 1
ATOM 617 C CA . ASP A 1 81 ? 15.042 7.892 -8.296 1.00 92.69 81 ASP A CA 1
ATOM 618 C C . ASP A 1 81 ? 13.946 7.647 -9.342 1.00 92.69 81 ASP A C 1
ATOM 620 O O . ASP A 1 81 ? 14.078 8.081 -10.480 1.00 92.69 81 ASP A O 1
ATOM 624 N N . PHE A 1 82 ? 12.815 7.037 -8.970 1.00 91.94 82 PHE A N 1
ATOM 625 C CA . PHE A 1 82 ? 11.679 6.897 -9.891 1.00 91.94 82 PHE A CA 1
ATOM 626 C C . PHE A 1 82 ? 10.885 8.191 -10.114 1.00 91.94 82 PHE A C 1
ATOM 628 O O . PHE A 1 82 ? 10.118 8.268 -11.072 1.00 91.94 82 PHE A O 1
ATOM 635 N N . GLN A 1 83 ? 11.047 9.196 -9.251 1.00 91.12 83 GLN A N 1
ATOM 636 C CA . GLN A 1 83 ? 10.387 10.502 -9.366 1.00 91.12 83 GLN A CA 1
ATOM 637 C C . GLN A 1 83 ? 11.319 11.600 -9.905 1.00 91.12 83 GLN A C 1
ATOM 639 O O . GLN A 1 83 ? 10.882 12.742 -10.048 1.00 91.12 83 GLN A O 1
ATOM 644 N N . SER A 1 84 ? 12.594 11.300 -10.182 1.00 86.44 84 SER A N 1
ATOM 645 C CA . SER A 1 84 ? 13.512 12.284 -10.762 1.00 86.44 84 SER A CA 1
ATOM 646 C C . SER A 1 84 ? 13.137 12.556 -12.219 1.00 86.44 84 SER A C 1
ATOM 648 O O . SER A 1 84 ? 13.076 11.619 -13.017 1.00 86.44 84 SER A O 1
ATOM 650 N N . ILE A 1 85 ? 12.887 13.827 -12.540 1.00 70.38 85 ILE A N 1
ATOM 651 C CA . ILE A 1 85 ? 12.624 14.340 -13.894 1.00 70.38 85 ILE A CA 1
ATOM 652 C C . ILE A 1 85 ? 13.935 14.802 -14.527 1.00 70.38 85 ILE A C 1
ATOM 654 O O . ILE A 1 85 ? 14.702 15.491 -13.815 1.00 70.38 85 ILE A O 1
#

Foldseek 3Di:
DLVVVDAAEAFAQQVVCVVPVVVVVVCVVSVYHYDHQPPDPSHPVSSVVVLVVVCVVVVPRDDDDDQDCDDDPPNVVVNCVVPDD

InterPro domains:
  IPR023026 Tryptophan synthase beta chain/beta chain-like [PTHR48077] (2-85)
  IPR036052 Tryptophan synthase beta chain-like, PALP domain superfamily [G3DSA:3.40.50.1100] (1-83)
  IPR036052 Tryptophan synthase beta chain-like, PALP domain superfamily [SSF53686] (1-84)

Mean predicted aligned error: 3.82 Å

Sequence (85 aa):
AALMGMECEVYMGAEDCERQALNVYRMELLGAKVHPVTTGTSTLKDAVSEALREWTNRMSDTHYVLGSVMGAHPFPMIVRDFQSI

Organism: NCBI:txid408170